Protein AF-A0AAW6FVQ1-F1 (afdb_monomer_lite)

Foldseek 3Di:
DCPPP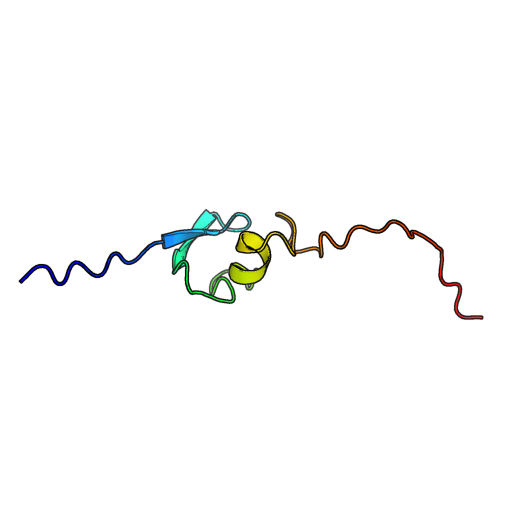PQDWDQQLAPRDTDGCPDCADPPPRAGSVCVVVVQADSVNHGPPPPPDPDPPPPD

Structure (mmCIF, N/CA/C/O backbone):
data_AF-A0AAW6FVQ1-F1
#
_entry.id   AF-A0AAW6FVQ1-F1
#
loop_
_atom_site.group_PDB
_atom_site.id
_atom_site.type_symbol
_atom_site.label_atom_id
_atom_site.label_alt_id
_atom_site.label_comp_id
_atom_site.label_asym_id
_atom_site.label_entity_id
_atom_site.label_seq_id
_atom_site.pdbx_PDB_ins_code
_atom_site.Cartn_x
_atom_site.Cartn_y
_atom_site.Cartn_z
_atom_site.occupancy
_atom_site.B_iso_or_equiv
_atom_site.auth_seq_id
_atom_site.auth_comp_id
_atom_site.auth_asym_id
_atom_site.auth_atom_id
_atom_site.pdbx_PDB_model_num
ATOM 1 N N . MET A 1 1 ? -16.202 3.717 27.478 1.00 50.66 1 MET A N 1
ATOM 2 C CA . MET A 1 1 ? -16.633 3.279 26.125 1.00 50.66 1 MET A CA 1
ATOM 3 C C . MET A 1 1 ? -15.475 3.606 25.214 1.00 50.66 1 MET A C 1
ATOM 5 O O . MET A 1 1 ? -15.483 4.583 24.480 1.00 50.66 1 MET A O 1
ATOM 9 N N . ASP A 1 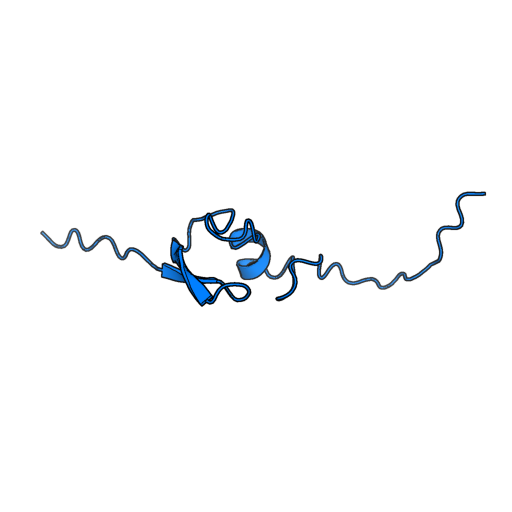2 ? -14.425 2.814 25.333 1.00 54.91 2 ASP A N 1
ATOM 10 C CA . ASP A 1 2 ? -13.140 3.120 24.723 1.00 54.91 2 ASP A CA 1
ATOM 11 C C . ASP A 1 2 ? -13.048 2.277 23.464 1.00 54.91 2 ASP A C 1
ATOM 13 O O . ASP A 1 2 ? -12.191 1.419 23.303 1.00 54.91 2 ASP A O 1
ATOM 17 N N . ASN A 1 3 ? -14.009 2.504 22.565 1.00 55.72 3 ASN A N 1
ATOM 18 C CA . ASN A 1 3 ? -14.014 1.923 21.230 1.00 55.72 3 ASN A CA 1
ATOM 19 C C . ASN A 1 3 ? -13.051 2.731 20.351 1.00 55.72 3 ASN A C 1
ATOM 21 O O . ASN A 1 3 ? -13.409 3.261 19.301 1.00 55.72 3 ASN A O 1
ATOM 25 N N . LYS A 1 4 ? -11.822 2.910 20.845 1.00 57.31 4 LYS A N 1
ATOM 26 C CA . LYS A 1 4 ? -10.729 3.490 20.087 1.00 57.31 4 LYS A CA 1
ATOM 27 C C . LYS A 1 4 ? -10.279 2.387 19.153 1.00 57.31 4 LYS A C 1
ATOM 29 O O . LYS A 1 4 ? -9.351 1.648 19.459 1.00 57.31 4 LYS A O 1
ATOM 34 N N . LYS A 1 5 ? -10.998 2.250 18.037 1.00 59.75 5 LYS A N 1
ATOM 35 C CA . LYS A 1 5 ? -10.491 1.566 16.856 1.00 59.75 5 LYS A CA 1
ATOM 36 C C . LYS A 1 5 ? -9.161 2.244 16.566 1.00 59.75 5 LYS A C 1
ATOM 38 O O . LYS A 1 5 ? -9.118 3.371 16.084 1.00 59.75 5 LYS A O 1
ATOM 43 N N . ASN A 1 6 ? -8.079 1.630 17.020 1.00 61.97 6 ASN A N 1
ATOM 44 C CA . ASN A 1 6 ? -6.732 1.964 16.614 1.00 61.97 6 ASN A CA 1
ATOM 45 C C . ASN A 1 6 ? -6.660 1.597 15.140 1.00 61.97 6 ASN A C 1
ATOM 47 O O . ASN A 1 6 ? -6.277 0.492 14.776 1.00 61.97 6 ASN A O 1
ATOM 51 N N . GLU A 1 7 ? -7.174 2.481 14.302 1.00 70.31 7 GLU A N 1
ATOM 52 C CA . GLU A 1 7 ? -6.974 2.413 12.873 1.00 70.31 7 GLU A CA 1
ATOM 53 C C . GLU A 1 7 ? -5.465 2.599 12.685 1.00 70.31 7 GLU A C 1
ATOM 55 O O . GLU A 1 7 ? -4.948 3.715 12.673 1.00 70.31 7 GLU A O 1
ATOM 60 N N . GLU A 1 8 ? -4.720 1.496 12.721 1.00 85.25 8 GLU A N 1
ATOM 61 C CA . GLU A 1 8 ? -3.291 1.519 12.479 1.00 85.25 8 GLU A CA 1
ATOM 62 C C . GLU A 1 8 ? -3.103 1.760 10.984 1.00 85.25 8 GLU A C 1
ATOM 64 O O . GLU A 1 8 ? -3.523 0.968 10.137 1.00 85.25 8 GLU A O 1
ATOM 69 N N . TYR A 1 9 ? -2.483 2.889 10.665 1.00 90.06 9 TYR A N 1
ATOM 70 C CA . TYR A 1 9 ? -2.126 3.253 9.305 1.00 90.06 9 TYR A CA 1
ATOM 71 C C . TYR A 1 9 ? -0.625 3.069 9.113 1.00 90.06 9 TYR A C 1
ATOM 73 O O . TYR A 1 9 ? 0.170 3.379 10.002 1.00 90.06 9 TYR A O 1
ATOM 81 N N . VAL A 1 10 ? -0.237 2.622 7.925 1.00 90.69 10 VAL A N 1
ATOM 82 C CA . VAL A 1 10 ? 1.153 2.562 7.474 1.00 90.69 10 VAL A CA 1
ATOM 83 C C . VAL A 1 10 ? 1.350 3.516 6.301 1.00 90.69 10 VAL A C 1
ATOM 85 O O . VAL A 1 10 ? 0.411 3.857 5.578 1.00 90.69 10 VAL A O 1
ATOM 88 N N . ILE A 1 11 ? 2.577 4.000 6.132 1.00 91.75 11 ILE A N 1
ATOM 89 C CA . ILE A 1 11 ? 2.936 4.856 5.001 1.00 91.75 11 ILE A CA 1
ATOM 90 C C . ILE A 1 11 ? 3.425 3.956 3.875 1.00 91.75 11 ILE A C 1
ATOM 92 O O . ILE A 1 11 ? 4.400 3.230 4.047 1.00 91.75 11 ILE A O 1
ATOM 96 N N . CYS A 1 12 ? 2.760 4.005 2.722 1.00 92.31 12 CYS A N 1
ATOM 97 C CA . CYS A 1 12 ? 3.197 3.257 1.551 1.00 92.31 12 CYS A CA 1
ATOM 98 C C . CYS A 1 12 ? 4.603 3.728 1.123 1.00 92.31 12 CYS A C 1
ATOM 100 O O . CYS A 1 12 ? 4.764 4.919 0.845 1.00 92.31 12 CYS A O 1
ATOM 102 N N . PRO A 1 13 ? 5.603 2.837 0.995 1.00 89.94 13 PRO A N 1
ATOM 103 C CA . PRO A 1 13 ? 6.971 3.233 0.641 1.00 89.94 13 PRO A CA 1
ATOM 104 C C . PRO A 1 13 ? 7.069 3.827 -0.774 1.00 89.94 13 PRO A C 1
ATOM 106 O O . PRO A 1 13 ? 7.862 4.733 -1.014 1.00 89.94 13 PRO A O 1
ATOM 109 N N . ARG A 1 14 ? 6.200 3.395 -1.700 1.00 90.31 14 ARG A N 1
ATOM 110 C CA . ARG A 1 14 ? 6.189 3.855 -3.100 1.00 90.31 14 ARG A CA 1
ATOM 111 C C . ARG A 1 14 ? 5.621 5.255 -3.290 1.00 90.31 14 ARG A C 1
ATOM 113 O O . ARG A 1 14 ? 6.219 6.082 -3.967 1.00 90.31 14 ARG A O 1
ATOM 120 N N . CYS A 1 15 ? 4.431 5.508 -2.749 1.00 93.12 15 CYS A N 1
ATOM 121 C CA . CYS A 1 15 ? 3.686 6.748 -3.007 1.00 93.12 15 CYS A CA 1
ATOM 122 C C . CYS A 1 15 ? 3.562 7.662 -1.783 1.00 93.12 15 CYS A C 1
ATOM 124 O O . 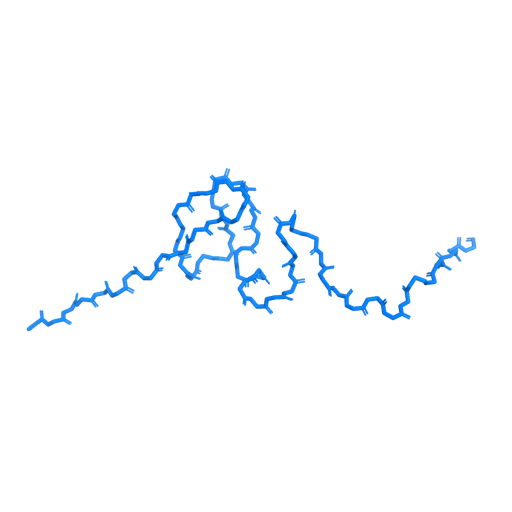CYS A 1 15 ? 2.977 8.737 -1.887 1.00 93.12 15 CYS A O 1
ATOM 126 N N . LYS A 1 16 ? 4.090 7.241 -0.625 1.00 92.00 16 LYS A N 1
ATOM 127 C CA . LYS A 1 16 ? 4.038 7.960 0.659 1.00 92.00 16 LYS A CA 1
ATOM 128 C C . LYS A 1 16 ? 2.618 8.275 1.147 1.00 92.00 16 LYS A C 1
ATOM 130 O O . LYS A 1 16 ? 2.434 9.132 2.007 1.00 92.00 16 LYS A O 1
ATOM 135 N N . GLN A 1 17 ? 1.615 7.570 0.623 1.00 93.62 17 GLN A N 1
ATOM 136 C CA . GLN A 1 17 ? 0.225 7.705 1.052 1.00 93.62 17 GLN A CA 1
ATOM 137 C C . GLN A 1 17 ? -0.041 6.912 2.328 1.00 93.62 17 GLN A C 1
ATOM 139 O O . GLN A 1 17 ? 0.554 5.854 2.553 1.00 93.62 17 GLN A O 1
ATOM 144 N N . LYS A 1 18 ? -0.964 7.421 3.149 1.00 92.81 18 LYS A N 1
ATOM 145 C CA . LYS A 1 18 ? -1.466 6.714 4.330 1.00 92.81 18 LYS A CA 1
ATOM 146 C C . LYS A 1 18 ? -2.432 5.627 3.883 1.00 92.81 18 LYS A C 1
ATOM 148 O O . LYS A 1 18 ? -3.431 5.916 3.230 1.00 92.81 18 LYS A O 1
ATOM 153 N N . VAL A 1 19 ? -2.130 4.392 4.247 1.00 91.38 19 VAL A N 1
ATOM 154 C CA . VAL A 1 19 ? -2.939 3.214 3.933 1.00 91.38 19 VAL A CA 1
ATOM 155 C C . VAL A 1 19 ? -3.193 2.416 5.200 1.00 91.38 19 VAL A C 1
ATOM 157 O O . VAL A 1 19 ? -2.388 2.447 6.128 1.00 91.38 19 VAL A O 1
ATOM 160 N N . TYR A 1 20 ? -4.332 1.734 5.265 1.00 90.50 20 TYR A N 1
ATOM 161 C CA . TYR A 1 20 ? -4.645 0.863 6.395 1.00 90.50 20 TYR A CA 1
ATOM 162 C C . TYR A 1 20 ? -3.598 -0.249 6.500 1.00 90.50 20 TYR A C 1
ATOM 164 O O . TYR A 1 20 ? -3.212 -0.827 5.486 1.00 90.50 20 TYR A O 1
ATOM 172 N N . LYS A 1 21 ? -3.148 -0.564 7.717 1.00 87.12 21 LYS A N 1
ATOM 173 C CA . LYS A 1 21 ? -2.198 -1.661 7.972 1.00 87.12 21 LYS A CA 1
ATOM 174 C C . LYS A 1 21 ? -2.730 -3.015 7.493 1.00 87.12 21 LYS A C 1
ATOM 176 O O . LYS A 1 21 ? -1.955 -3.857 7.067 1.00 87.12 21 LYS A O 1
ATOM 181 N N . GLU A 1 22 ? -4.049 -3.187 7.524 1.00 88.19 22 GLU A N 1
ATOM 182 C CA . GLU A 1 22 ? -4.756 -4.379 7.040 1.00 88.19 22 GLU A CA 1
ATOM 183 C C . GLU A 1 22 ? -4.986 -4.376 5.515 1.00 88.19 22 GLU A C 1
ATOM 185 O O . GLU A 1 22 ? -5.582 -5.304 4.972 1.00 88.19 22 GLU A O 1
ATOM 190 N N . ALA A 1 23 ? -4.547 -3.338 4.795 1.00 89.44 23 ALA A N 1
ATOM 191 C CA . ALA A 1 23 ? -4.682 -3.301 3.346 1.00 89.44 23 ALA A CA 1
ATOM 192 C C . ALA A 1 23 ? -3.715 -4.298 2.694 1.00 89.44 23 ALA A C 1
ATOM 194 O O . ALA A 1 23 ? -2.500 -4.197 2.854 1.00 89.44 23 ALA A O 1
ATOM 195 N N . VAL A 1 24 ? -4.254 -5.210 1.880 1.00 91.62 24 VAL A N 1
ATOM 196 C CA . VAL A 1 24 ? -3.444 -6.135 1.069 1.00 91.62 24 VAL A CA 1
ATOM 197 C C . VAL A 1 24 ? -2.571 -5.351 0.083 1.00 91.62 24 VAL A C 1
ATOM 199 O O . VAL A 1 24 ? -1.365 -5.573 -0.020 1.00 91.62 24 VAL A O 1
ATOM 202 N N . THR A 1 25 ? -3.170 -4.366 -0.590 1.00 93.50 25 THR A N 1
ATOM 203 C CA . THR A 1 25 ? -2.511 -3.500 -1.575 1.00 93.50 25 THR A CA 1
ATOM 204 C C . THR A 1 25 ? -2.843 -2.029 -1.343 1.00 93.50 25 THR A C 1
ATOM 206 O O . THR A 1 25 ? -3.959 -1.683 -0.958 1.00 93.50 25 THR A O 1
ATOM 209 N N . CYS A 1 26 ? -1.902 -1.142 -1.652 1.00 93.12 26 CYS A N 1
ATOM 210 C CA . CYS A 1 26 ? -2.102 0.297 -1.656 1.00 93.12 26 CYS A CA 1
ATOM 211 C C . CYS A 1 26 ? -3.109 0.686 -2.757 1.00 93.12 26 CYS A C 1
ATOM 213 O O . CYS A 1 26 ? -2.824 0.448 -3.930 1.00 93.12 26 CYS A O 1
ATOM 215 N N . PRO A 1 27 ? -4.240 1.337 -2.437 1.00 91.56 27 PRO A N 1
ATOM 216 C CA . PRO A 1 27 ? -5.251 1.709 -3.430 1.00 91.56 27 PRO A CA 1
ATOM 217 C C . PRO A 1 27 ? -4.796 2.825 -4.386 1.00 91.56 27 PRO A C 1
ATOM 219 O O . PRO A 1 27 ? -5.447 3.063 -5.395 1.00 91.56 27 PRO A O 1
ATOM 222 N N . PHE A 1 28 ? -3.690 3.513 -4.084 1.00 92.12 28 PHE A N 1
ATOM 223 C CA . PHE A 1 28 ? -3.186 4.632 -4.888 1.00 92.12 28 PHE A CA 1
ATOM 224 C C . PHE A 1 28 ? -2.167 4.211 -5.949 1.00 92.12 28 PHE A C 1
ATOM 226 O O . PHE A 1 28 ? -2.114 4.804 -7.020 1.00 92.12 28 PHE A O 1
ATOM 233 N N . CYS A 1 29 ? -1.325 3.222 -5.640 1.00 91.62 29 CYS A N 1
ATOM 234 C CA . CYS A 1 29 ? -0.240 2.783 -6.524 1.00 91.62 29 CYS A CA 1
ATOM 235 C C . CYS A 1 29 ? -0.203 1.268 -6.755 1.00 91.62 29 CYS A C 1
ATOM 237 O O . CYS A 1 29 ? 0.755 0.775 -7.344 1.00 91.62 29 CYS A O 1
ATOM 239 N N . SER A 1 30 ? -1.197 0.533 -6.250 1.00 91.50 30 SER A N 1
ATOM 240 C CA . SER A 1 30 ? -1.321 -0.927 -6.363 1.00 91.50 30 SER A CA 1
ATOM 241 C C . SER A 1 30 ? -0.151 -1.726 -5.772 1.00 91.50 30 SER A C 1
ATOM 243 O O . SER A 1 30 ? 0.032 -2.893 -6.092 1.00 91.50 30 SER A O 1
ATOM 245 N N . PHE A 1 31 ? 0.633 -1.119 -4.879 1.00 91.88 31 PHE A N 1
ATOM 246 C CA . PHE A 1 31 ? 1.762 -1.768 -4.209 1.00 91.88 31 PHE A CA 1
ATOM 247 C C . PHE A 1 31 ? 1.301 -2.750 -3.121 1.00 91.88 31 PHE A C 1
ATOM 249 O O . PHE A 1 31 ? 0.425 -2.400 -2.335 1.00 91.88 31 PHE A O 1
ATOM 256 N N . GLY A 1 32 ? 1.899 -3.940 -3.025 1.00 92.50 32 GLY A N 1
ATOM 257 C CA . GLY A 1 32 ? 1.547 -4.961 -2.025 1.00 92.50 32 GLY A CA 1
ATOM 258 C C . GLY A 1 32 ? 1.987 -4.595 -0.605 1.00 92.50 32 GLY A C 1
ATOM 259 O O . GLY A 1 32 ? 3.085 -4.935 -0.185 1.00 92.50 32 GLY A O 1
ATOM 260 N N . ILE A 1 33 ? 1.132 -3.914 0.158 1.00 92.69 33 ILE A N 1
ATOM 261 C CA . ILE A 1 33 ? 1.447 -3.468 1.525 1.00 92.69 33 ILE A CA 1
ATOM 262 C C . ILE A 1 33 ? 1.600 -4.655 2.472 1.00 92.69 33 ILE A C 1
ATOM 264 O O . ILE A 1 33 ? 2.549 -4.678 3.249 1.00 92.69 33 ILE A O 1
ATOM 268 N N . MET A 1 34 ? 0.715 -5.647 2.378 1.00 91.50 34 MET A N 1
ATOM 269 C CA . MET A 1 34 ? 0.775 -6.847 3.216 1.00 91.50 34 MET A CA 1
ATOM 270 C C . MET A 1 34 ? 2.060 -7.637 2.957 1.00 91.50 34 MET A C 1
ATOM 272 O O . MET A 1 34 ? 2.833 -7.854 3.883 1.00 91.50 34 ME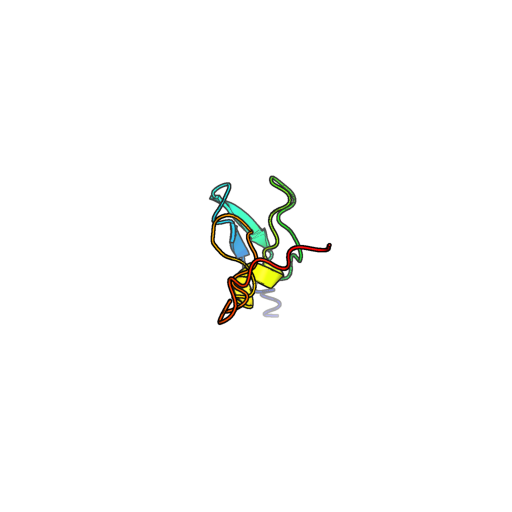T A O 1
ATOM 276 N N . ALA A 1 35 ? 2.368 -7.908 1.687 1.00 91.50 35 ALA A N 1
ATOM 277 C CA . ALA A 1 35 ? 3.611 -8.567 1.291 1.00 91.50 35 ALA A CA 1
ATOM 278 C C . ALA A 1 35 ? 4.867 -7.775 1.711 1.00 91.50 35 ALA A C 1
ATOM 280 O O . ALA A 1 35 ? 5.877 -8.359 2.090 1.00 91.50 35 ALA A O 1
ATOM 281 N N . TRP A 1 36 ? 4.827 -6.437 1.693 1.00 91.50 36 TRP A N 1
ATOM 282 C CA . TRP A 1 36 ? 5.944 -5.612 2.166 1.00 91.50 36 TRP A CA 1
ATOM 283 C C . TRP A 1 36 ? 6.107 -5.671 3.691 1.00 91.50 36 TRP A C 1
ATOM 285 O O . TRP A 1 36 ? 7.225 -5.785 4.191 1.00 91.50 36 TRP A O 1
ATOM 295 N N . LEU A 1 37 ? 5.001 -5.650 4.445 1.00 89.06 37 LEU A N 1
ATOM 296 C CA . LEU A 1 37 ? 5.010 -5.821 5.903 1.00 89.06 37 LEU A CA 1
ATOM 297 C C . LEU A 1 37 ? 5.510 -7.213 6.312 1.00 89.06 37 LEU A C 1
ATOM 299 O O . LEU A 1 37 ? 6.257 -7.334 7.284 1.00 89.06 37 LEU A O 1
ATOM 303 N N . GLU A 1 38 ? 5.154 -8.240 5.542 1.00 91.00 38 GLU A N 1
ATOM 304 C CA . GLU A 1 38 ? 5.656 -9.610 5.684 1.00 91.00 38 GLU A CA 1
ATOM 305 C C . GLU A 1 38 ? 7.097 -9.777 5.171 1.00 91.00 38 GLU A C 1
ATOM 307 O O . GLU A 1 38 ? 7.695 -10.838 5.342 1.00 91.00 38 GLU A O 1
ATOM 312 N N . LYS A 1 39 ? 7.696 -8.710 4.620 1.00 88.75 39 LYS A N 1
ATOM 313 C CA . LYS A 1 39 ? 9.042 -8.694 4.025 1.00 88.75 39 LYS A CA 1
ATOM 314 C C . LYS A 1 39 ? 9.210 -9.731 2.910 1.00 88.75 39 LYS A C 1
ATOM 316 O O . LYS A 1 39 ? 10.297 -10.270 2.713 1.00 88.75 39 LYS A O 1
ATOM 321 N N . GLU A 1 40 ? 8.141 -9.991 2.171 1.00 90.56 40 GLU A N 1
ATOM 322 C CA . GLU A 1 40 ? 8.153 -10.812 0.964 1.00 90.56 40 GLU A CA 1
ATOM 323 C C . GLU A 1 40 ? 8.536 -10.008 -0.278 1.00 90.56 40 GLU A C 1
ATOM 325 O O . GLU A 1 40 ? 9.106 -10.575 -1.211 1.00 90.56 40 GLU A O 1
ATOM 330 N N . ILE A 1 41 ? 8.238 -8.702 -0.294 1.00 89.94 41 ILE A N 1
ATOM 331 C CA . ILE A 1 41 ? 8.599 -7.779 -1.381 1.00 89.94 41 ILE A CA 1
ATOM 332 C C . ILE A 1 41 ? 9.397 -6.569 -0.875 1.00 89.94 41 ILE A C 1
ATOM 334 O O . ILE A 1 41 ? 9.223 -6.127 0.263 1.00 89.94 41 ILE A O 1
ATOM 338 N N . ASP A 1 42 ? 10.280 -6.036 -1.716 1.00 89.00 42 ASP A N 1
ATOM 339 C CA . ASP A 1 42 ? 11.097 -4.863 -1.412 1.00 89.00 42 ASP A CA 1
ATOM 340 C C . ASP A 1 42 ? 10.321 -3.544 -1.606 1.00 89.00 42 ASP A C 1
ATOM 342 O O . ASP A 1 42 ? 9.127 -3.516 -1.910 1.00 89.00 42 ASP A O 1
ATOM 346 N N . GLU A 1 43 ? 11.004 -2.412 -1.427 1.00 85.75 43 GLU A N 1
ATOM 347 C CA . GLU A 1 43 ? 10.433 -1.070 -1.605 1.00 85.75 43 GLU A CA 1
ATOM 348 C C . GLU A 1 43 ? 9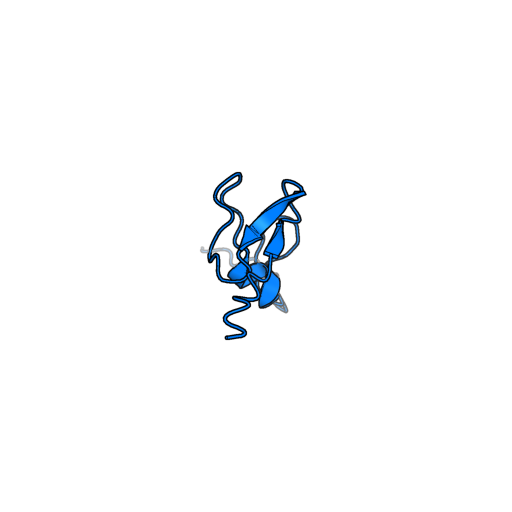.977 -0.787 -3.049 1.00 85.75 43 GLU A C 1
ATOM 350 O O . GLU A 1 43 ? 9.157 0.107 -3.278 1.00 85.75 43 GLU A O 1
ATOM 355 N N . ASN A 1 44 ? 10.480 -1.550 -4.024 1.00 84.56 44 ASN A N 1
ATOM 356 C CA . ASN A 1 44 ? 10.096 -1.489 -5.431 1.00 84.56 44 ASN A CA 1
ATOM 357 C C . ASN A 1 44 ? 8.911 -2.408 -5.758 1.00 84.56 44 ASN A C 1
ATOM 359 O O . ASN A 1 44 ? 8.257 -2.213 -6.783 1.00 84.56 44 ASN A O 1
ATOM 363 N N . GLY A 1 45 ? 8.579 -3.333 -4.865 1.00 83.38 45 GLY A N 1
ATOM 364 C CA . GLY A 1 45 ? 7.498 -4.298 -5.020 1.00 83.38 45 GLY A CA 1
ATOM 365 C C . GLY A 1 45 ? 7.965 -5.588 -5.681 1.00 83.38 45 GLY A C 1
ATOM 366 O O . GLY A 1 45 ? 7.136 -6.402 -6.082 1.00 83.38 45 GLY A O 1
ATOM 367 N N . GLU A 1 46 ? 9.280 -5.766 -5.784 1.00 86.88 46 GLU A N 1
ATOM 368 C CA . GLU A 1 46 ? 9.912 -6.966 -6.306 1.00 86.88 46 GLU A CA 1
ATOM 369 C C . GLU A 1 46 ? 9.999 -8.006 -5.191 1.00 86.88 46 GLU A C 1
ATOM 371 O O . GLU A 1 46 ? 10.216 -7.672 -4.027 1.00 86.88 46 GLU A O 1
ATOM 376 N N . SER A 1 47 ? 9.834 -9.282 -5.528 1.00 87.19 47 SER A N 1
ATOM 377 C CA . SER A 1 47 ? 9.919 -10.356 -4.537 1.00 87.19 47 SER A CA 1
ATOM 378 C C . SER A 1 47 ? 11.335 -10.461 -3.968 1.00 87.19 47 SER A C 1
ATOM 380 O O . SER A 1 47 ? 12.267 -10.774 -4.700 1.00 87.19 47 SER A O 1
ATOM 382 N N . ILE A 1 48 ? 11.490 -10.338 -2.648 1.00 83.25 48 ILE A N 1
ATOM 383 C CA . ILE A 1 48 ? 12.766 -10.514 -1.925 1.00 83.25 48 ILE A CA 1
ATOM 384 C C . ILE A 1 48 ? 13.113 -11.999 -1.773 1.00 83.25 48 ILE A C 1
ATOM 386 O O . ILE A 1 48 ? 13.887 -12.371 -0.890 1.00 83.25 48 ILE A O 1
ATOM 390 N N . LYS A 1 49 ? 12.519 -12.882 -2.592 1.00 71.56 49 LYS A N 1
ATOM 391 C CA . LYS A 1 49 ? 12.849 -14.307 -2.591 1.00 71.56 49 LYS A CA 1
ATOM 392 C C . LYS A 1 49 ? 14.360 -14.397 -2.644 1.00 71.56 49 LYS A C 1
ATOM 394 O O . LYS A 1 49 ? 14.969 -13.926 -3.598 1.00 71.56 49 LYS A O 1
ATOM 399 N N . LYS A 1 50 ? 14.930 -14.957 -1.578 1.00 55.88 50 LYS A N 1
ATOM 400 C CA . LYS A 1 50 ? 16.352 -15.221 -1.435 1.00 55.88 50 LYS A CA 1
ATOM 401 C C . LYS A 1 50 ? 16.744 -16.136 -2.586 1.00 55.88 50 LYS A C 1
ATOM 403 O O . LYS A 1 50 ? 16.645 -17.356 -2.485 1.00 55.88 50 LYS A O 1
ATOM 408 N N . SER A 1 51 ? 17.114 -15.543 -3.710 1.00 56.62 51 SER A N 1
ATOM 409 C CA . SER A 1 51 ? 17.793 -16.214 -4.792 1.00 56.62 51 SER A CA 1
ATOM 410 C C . SER A 1 51 ? 19.174 -16.570 -4.256 1.00 56.62 51 SER A C 1
ATOM 412 O O . SER A 1 51 ? 20.158 -15.872 -4.446 1.00 56.62 51 SER A O 1
ATOM 414 N N . GLU A 1 52 ? 19.244 -17.721 -3.590 1.00 56.12 52 GLU A N 1
ATOM 415 C CA . GLU A 1 52 ? 20.420 -18.584 -3.690 1.00 56.12 52 GLU A CA 1
ATOM 416 C C . GLU A 1 52 ? 20.559 -19.179 -5.102 1.00 56.12 52 GLU A C 1
ATOM 418 O O . GLU A 1 52 ? 21.436 -20.002 -5.323 1.00 56.12 52 GLU A O 1
ATOM 423 N N . VAL A 1 53 ? 19.741 -18.780 -6.082 1.00 53.09 53 VAL A N 1
ATOM 424 C CA . VAL A 1 53 ? 19.847 -19.271 -7.453 1.00 53.09 53 VAL A CA 1
ATOM 425 C C . VAL A 1 53 ? 19.449 -18.166 -8.436 1.00 53.09 53 VAL A C 1
ATOM 427 O O . VAL A 1 53 ? 18.320 -18.112 -8.911 1.00 53.09 53 VAL A O 1
ATOM 430 N N . ASP A 1 54 ? 20.399 -17.290 -8.762 1.00 49.06 54 ASP A N 1
ATOM 431 C CA . ASP A 1 54 ? 20.601 -16.952 -10.171 1.00 49.06 54 ASP A CA 1
ATOM 432 C C . ASP A 1 54 ? 21.263 -18.193 -10.787 1.00 49.06 54 ASP A C 1
ATOM 434 O O . ASP A 1 54 ? 22.472 -18.402 -10.756 1.00 49.06 54 ASP A O 1
ATOM 438 N N . SER A 1 55 ? 20.439 -19.150 -11.182 1.00 51.75 55 SER A N 1
ATOM 439 C CA . SER A 1 55 ? 20.784 -19.994 -12.306 1.00 51.75 55 SER A CA 1
ATOM 440 C C . SER A 1 55 ? 19.795 -19.548 -13.339 1.00 51.75 55 SER A C 1
ATOM 442 O O . SER A 1 55 ? 18.603 -19.819 -13.197 1.00 51.75 55 SER A O 1
ATOM 444 N N . ASP A 1 56 ? 20.296 -18.803 -14.319 1.00 48.69 56 ASP 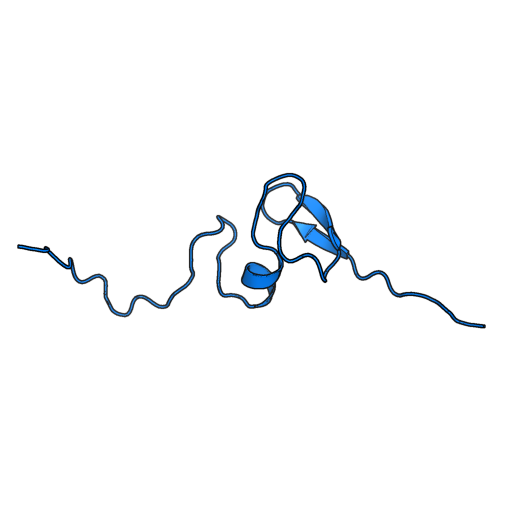A N 1
ATOM 445 C CA . ASP A 1 56 ? 19.957 -19.014 -15.716 1.00 48.69 56 ASP A CA 1
ATOM 446 C C . ASP A 1 56 ? 19.340 -20.409 -15.900 1.00 48.69 56 ASP A C 1
ATOM 448 O O . ASP A 1 56 ? 20.005 -21.425 -16.094 1.00 48.69 56 ASP A O 1
ATOM 452 N N . GLY A 1 57 ? 18.024 -20.467 -15.738 1.00 53.72 57 GLY A N 1
ATOM 453 C CA . GLY A 1 57 ? 17.205 -21.529 -16.254 1.00 53.72 57 GLY A CA 1
ATOM 454 C C . GLY A 1 57 ? 17.015 -21.188 -17.711 1.00 53.72 57 GLY A C 1
ATOM 455 O O . GLY A 1 57 ? 15.924 -20.772 -18.094 1.00 53.72 57 GLY A O 1
ATOM 456 N N . SER A 1 58 ? 18.083 -21.339 -18.501 1.00 51.78 58 SER A N 1
ATOM 457 C CA . SER A 1 58 ? 17.970 -21.610 -19.924 1.00 51.78 58 SER A CA 1
ATOM 458 C C . SER A 1 58 ? 16.967 -22.755 -20.074 1.00 51.78 58 SER A C 1
ATOM 460 O O . SER A 1 58 ? 17.299 -23.934 -19.930 1.00 51.78 58 SER A O 1
ATOM 462 N N . VAL A 1 59 ? 15.701 -22.417 -20.305 1.00 54.12 59 VAL A N 1
ATOM 463 C CA . VAL A 1 59 ? 14.779 -23.341 -20.948 1.00 54.12 59 VAL A CA 1
ATOM 464 C C . VAL A 1 59 ? 15.326 -23.519 -22.358 1.00 54.12 59 VAL A C 1
ATOM 466 O O . VAL A 1 59 ? 15.422 -22.559 -23.118 1.00 54.12 59 VAL A O 1
ATOM 469 N N . LYS A 1 60 ? 15.813 -24.735 -22.611 1.00 42.72 60 LYS A N 1
ATOM 470 C CA . LYS A 1 60 ? 16.306 -25.211 -23.907 1.00 42.72 60 LYS A CA 1
ATOM 471 C C . LYS A 1 60 ? 15.400 -24.819 -25.069 1.00 42.72 60 LYS A C 1
ATOM 473 O O . LYS A 1 60 ? 14.164 -24.897 -24.887 1.00 42.72 60 LYS A O 1
#

Radius of gyration: 16.29 Å; chains: 1; bounding box: 37×33×50 Å

pLDDT: mean 79.17, std 16.66, range [42.72, 93.62]

Sequence (60 aa):
MDNKKNEEYVICPRCKQKVYKEAVTCPFCSFGIMAWLEKEIDENGESIKKSEVDSDGSVK

Organism: NCBI:txid39483

Secondary structure (DSSP, 8-state):
--------EEE-TTT--EEETT-SS-TTT---HHHHHTTSB-TTS-B----S--------